Protein AF-A0A2P1BPZ9-F1 (afdb_monomer_lite)

Organism: Klebsiella pneumoniae (NCBI:txid573)

Foldseek 3Di:
DDPVVVVVVVVVVVVVVVVVVVVCPDPVNVVVVLVVLVVLLVVLVVLLVVLVVLLCQLPDPPDDLVSLLVSQVVLFDKDFQACVNQPDDPVADNDRDIDGLNVCSVSVSDDSNVSSVSSNVVSVVSNVVSVVSNVVSVVVNDCVVVVVVVVVVPDPVVVPPVPPPPPDDDDDDDDDDD

InterPro domains:
  IPR021944 Protein of unknown function DUF3560 [PF12083] (4-52)

Structure (mmCIF, N/CA/C/O backbone):
data_AF-A0A2P1BPZ9-F1
#
_entry.id   AF-A0A2P1BPZ9-F1
#
loop_
_atom_site.group_PDB
_atom_site.id
_atom_site.type_symbol
_atom_site.label_atom_id
_atom_site.label_alt_id
_atom_site.label_comp_id
_atom_site.label_asym_id
_atom_site.label_entity_id
_atom_site.label_seq_id
_atom_site.pdbx_PDB_ins_code
_atom_site.Cartn_x
_atom_site.Cartn_y
_atom_site.Cartn_z
_atom_site.occupancy
_atom_site.B_iso_or_equiv
_atom_site.auth_seq_id
_atom_site.auth_comp_id
_atom_site.auth_asym_id
_atom_site.auth_atom_id
_atom_site.pdbx_PDB_model_num
ATOM 1 N N . MET A 1 1 ? 46.231 21.462 -17.204 1.00 55.25 1 MET A N 1
ATOM 2 C CA . MET A 1 1 ? 45.257 20.568 -17.865 1.00 55.25 1 MET A CA 1
ATOM 3 C C . MET A 1 1 ? 45.126 21.002 -19.304 1.00 55.25 1 MET A C 1
ATOM 5 O O . MET A 1 1 ? 44.865 22.180 -19.533 1.00 55.25 1 MET A O 1
ATOM 9 N N . MET A 1 2 ? 45.379 20.098 -20.243 1.00 55.66 2 MET A N 1
ATOM 10 C CA . MET A 1 2 ? 45.433 20.436 -21.664 1.00 55.66 2 MET A CA 1
ATOM 11 C C . MET A 1 2 ? 44.035 20.350 -22.297 1.00 55.66 2 MET A C 1
ATOM 13 O O . MET A 1 2 ? 43.212 19.523 -21.914 1.00 55.66 2 MET A O 1
ATOM 17 N N . LEU A 1 3 ? 43.747 21.212 -23.277 1.00 59.16 3 LEU A N 1
ATOM 18 C CA . LEU A 1 3 ? 42.436 21.299 -23.944 1.00 59.16 3 LEU A CA 1
ATOM 19 C C . LEU A 1 3 ? 41.998 19.996 -24.649 1.00 59.16 3 LEU A C 1
ATOM 21 O O . LEU A 1 3 ? 40.796 19.752 -24.754 1.00 59.16 3 LEU A O 1
ATOM 25 N N . PHE A 1 4 ? 42.938 19.150 -25.089 1.00 58.22 4 PHE A N 1
ATOM 26 C CA . PHE A 1 4 ? 42.644 17.903 -25.812 1.00 58.22 4 PHE A CA 1
ATOM 27 C C . PHE A 1 4 ? 42.047 16.807 -24.910 1.00 58.22 4 PHE A C 1
ATOM 29 O O . PHE A 1 4 ? 41.086 16.152 -25.306 1.00 58.22 4 PHE A O 1
ATOM 36 N N . GLU A 1 5 ? 42.507 16.698 -23.657 1.00 61.69 5 GLU A N 1
ATOM 37 C CA . GLU A 1 5 ? 42.001 15.729 -22.665 1.00 61.69 5 GLU A CA 1
ATOM 38 C C . GLU A 1 5 ? 40.503 15.952 -22.388 1.00 61.69 5 GLU A C 1
ATOM 40 O O . GLU A 1 5 ? 39.744 15.033 -22.081 1.00 61.69 5 GLU A O 1
ATOM 45 N N . ARG A 1 6 ? 40.049 17.203 -22.539 1.00 63.69 6 ARG A N 1
ATOM 46 C CA . ARG A 1 6 ? 38.654 17.601 -22.342 1.00 63.69 6 ARG A CA 1
ATOM 47 C C . ARG A 1 6 ? 37.777 17.274 -23.553 1.00 63.69 6 ARG A C 1
ATOM 49 O O . ARG A 1 6 ? 36.603 16.965 -23.358 1.00 63.69 6 ARG A O 1
ATOM 56 N N . ALA A 1 7 ? 38.317 17.339 -24.772 1.00 77.56 7 ALA A N 1
ATOM 57 C CA . ALA A 1 7 ? 37.591 16.988 -25.995 1.00 77.56 7 ALA A CA 1
ATOM 58 C C . ALA A 1 7 ? 37.360 15.469 -26.083 1.00 77.56 7 ALA A C 1
ATOM 60 O O . ALA A 1 7 ? 36.217 15.035 -26.245 1.00 77.56 7 ALA A O 1
ATOM 61 N N . GLU A 1 8 ? 38.406 14.672 -25.843 1.00 84.12 8 GLU A N 1
ATOM 62 C CA . GLU A 1 8 ? 38.328 13.203 -25.822 1.00 84.12 8 GLU A CA 1
ATOM 63 C C . GLU A 1 8 ? 37.348 12.690 -24.758 1.00 84.12 8 GLU A C 1
ATOM 65 O O . GLU A 1 8 ? 36.584 11.753 -24.986 1.00 84.12 8 GLU A O 1
ATOM 70 N N . TYR A 1 9 ? 37.299 13.339 -23.595 1.00 87.94 9 TYR A N 1
ATOM 71 C CA . TYR A 1 9 ? 36.358 12.997 -22.532 1.00 87.94 9 TYR A CA 1
ATOM 72 C C . TYR A 1 9 ? 34.885 13.127 -22.949 1.00 87.94 9 TYR A C 1
ATOM 74 O O . TYR A 1 9 ? 34.053 12.267 -22.629 1.00 87.94 9 TYR A O 1
ATOM 82 N N . TRP A 1 10 ? 34.536 14.202 -23.662 1.00 91.94 10 TRP A N 1
ATOM 83 C CA . TRP A 1 10 ? 33.178 14.388 -24.172 1.00 91.94 10 TRP A CA 1
ATOM 84 C C . TRP A 1 10 ? 32.861 13.424 -25.314 1.00 91.94 10 TRP A C 1
ATOM 86 O O . TRP A 1 10 ? 31.748 12.897 -25.358 1.00 91.94 10 TRP A O 1
ATOM 96 N N . GLU A 1 11 ? 33.835 13.126 -26.174 1.00 91.56 11 GLU A N 1
ATOM 97 C CA . GLU A 1 11 ? 33.693 12.134 -27.240 1.00 91.56 11 GLU A CA 1
ATOM 98 C C . GLU A 1 11 ? 33.419 10.731 -26.677 1.00 91.56 11 GLU A C 1
ATOM 100 O O . GLU A 1 11 ? 32.443 10.076 -27.059 1.00 91.56 11 GLU A O 1
ATOM 105 N N . GLN A 1 12 ? 34.192 10.299 -25.678 1.00 92.00 12 GLN A N 1
ATOM 106 C CA . GLN A 1 12 ? 33.986 9.016 -25.003 1.00 92.00 12 GLN A CA 1
ATOM 107 C C . GLN A 1 12 ? 32.605 8.934 -24.336 1.00 92.00 12 GLN A C 1
ATOM 109 O O . GLN A 1 12 ? 31.912 7.917 -24.448 1.00 92.00 12 GLN A O 1
ATOM 114 N N . ARG A 1 13 ? 32.144 10.012 -23.685 1.00 93.19 13 ARG A N 1
ATOM 115 C CA . ARG A 1 13 ? 30.791 10.079 -23.104 1.00 93.19 13 ARG A CA 1
ATOM 116 C C . ARG A 1 13 ? 29.686 10.026 -24.152 1.00 93.19 13 ARG A C 1
ATOM 118 O O . ARG A 1 13 ? 28.665 9.368 -23.919 1.00 93.19 13 ARG A O 1
ATOM 125 N N . ALA A 1 14 ? 29.871 10.689 -25.290 1.00 94.19 14 ALA A N 1
ATOM 126 C CA . ALA A 1 14 ? 28.931 10.628 -26.401 1.00 94.19 14 ALA A CA 1
ATOM 127 C C . ALA A 1 14 ? 28.846 9.196 -26.950 1.00 94.19 14 ALA A C 1
ATOM 129 O O . ALA A 1 14 ? 27.753 8.634 -27.063 1.00 94.19 14 ALA A O 1
ATOM 130 N N . GLN A 1 15 ? 29.991 8.546 -27.178 1.00 94.50 15 GLN A N 1
ATOM 131 C CA . GLN A 1 15 ? 30.042 7.170 -27.668 1.00 94.50 15 GLN A CA 1
ATOM 132 C C . GLN A 1 15 ? 29.429 6.173 -26.670 1.00 94.50 15 GLN A C 1
ATOM 134 O O . GLN A 1 15 ? 28.672 5.281 -27.066 1.00 94.50 15 GLN A O 1
ATOM 139 N N . ALA A 1 16 ? 29.689 6.337 -25.370 1.00 93.88 16 ALA A N 1
ATOM 140 C CA . ALA A 1 16 ? 29.068 5.536 -24.317 1.00 93.88 16 ALA A CA 1
ATOM 141 C C . ALA A 1 16 ? 27.540 5.714 -24.287 1.00 93.88 16 ALA A C 1
ATOM 143 O O . ALA A 1 16 ? 26.804 4.728 -24.187 1.00 93.88 16 ALA A O 1
ATOM 144 N N . SER A 1 17 ? 27.054 6.949 -24.452 1.00 94.00 17 SER A N 1
ATOM 145 C CA . SER A 1 17 ? 25.620 7.255 -24.520 1.00 94.00 17 SER A CA 1
ATOM 146 C C . SER A 1 17 ? 24.952 6.574 -25.718 1.00 94.00 17 SER A C 1
ATOM 148 O O . SER A 1 17 ? 23.899 5.953 -25.559 1.00 94.00 17 SER A O 1
ATOM 150 N N . LEU A 1 18 ? 25.598 6.588 -26.892 1.00 95.00 18 LEU A N 1
ATOM 151 C CA . LEU A 1 18 ? 25.123 5.885 -28.090 1.00 95.00 18 LEU A CA 1
ATOM 152 C C . LEU A 1 18 ? 25.065 4.365 -27.885 1.00 95.00 18 LEU A C 1
ATOM 154 O O . LEU A 1 18 ? 24.066 3.729 -28.225 1.00 95.00 18 LEU A O 1
ATOM 158 N N . ARG A 1 19 ? 26.109 3.764 -27.300 1.00 94.38 19 ARG A N 1
ATOM 159 C CA . ARG A 1 19 ? 26.134 2.321 -26.989 1.00 94.38 19 ARG A CA 1
ATOM 160 C C . ARG A 1 19 ? 25.030 1.943 -26.001 1.00 94.38 19 ARG A C 1
ATOM 162 O O . ARG A 1 19 ? 24.339 0.945 -26.203 1.00 94.38 19 ARG A O 1
ATOM 169 N N . HIS A 1 20 ? 24.827 2.751 -24.962 1.00 92.88 20 HIS A N 1
ATOM 170 C CA . HIS A 1 20 ? 23.765 2.531 -23.984 1.00 92.88 20 HIS A CA 1
ATOM 171 C C . HIS A 1 20 ? 22.369 2.658 -24.616 1.00 92.88 20 HIS A C 1
ATOM 173 O O . HIS A 1 20 ? 21.499 1.834 -24.329 1.00 92.88 20 HIS A O 1
ATOM 179 N N . ALA A 1 21 ? 22.155 3.630 -25.510 1.00 93.38 21 ALA A N 1
ATOM 180 C CA . ALA A 1 21 ? 20.911 3.762 -26.268 1.00 93.38 21 ALA A CA 1
ATOM 181 C C . ALA A 1 21 ? 20.632 2.504 -27.110 1.00 93.38 21 ALA A C 1
ATOM 183 O O . ALA A 1 21 ? 19.593 1.870 -26.915 1.00 93.38 21 ALA A O 1
ATOM 184 N N . LYS A 1 22 ? 21.608 2.053 -27.915 1.00 94.00 22 LYS A N 1
ATOM 185 C CA . LYS A 1 22 ? 21.517 0.807 -28.702 1.00 94.00 22 LYS A CA 1
ATOM 186 C C . LYS A 1 22 ? 21.204 -0.413 -27.828 1.00 94.00 22 LYS A C 1
ATOM 188 O O . LYS A 1 22 ? 20.355 -1.233 -28.170 1.00 94.00 22 LYS A O 1
ATOM 193 N N . TYR A 1 23 ? 21.830 -0.525 -26.653 1.00 93.75 23 TYR A N 1
ATOM 194 C CA . TYR A 1 23 ? 21.531 -1.601 -25.703 1.00 93.75 23 TYR A CA 1
ATOM 195 C C . TYR A 1 23 ? 20.080 -1.556 -25.194 1.00 93.75 23 TYR A C 1
ATOM 197 O O . TYR A 1 23 ? 19.429 -2.595 -25.097 1.00 93.75 23 TYR A O 1
ATOM 205 N N . LYS A 1 24 ? 19.540 -0.368 -24.888 1.00 89.75 24 LYS A N 1
ATOM 206 C CA . LYS A 1 24 ? 18.143 -0.197 -24.442 1.00 89.75 24 LYS A CA 1
ATOM 207 C C . LYS A 1 24 ? 17.116 -0.394 -25.561 1.00 89.75 24 LYS A C 1
ATOM 209 O O . LYS A 1 24 ? 15.935 -0.576 -25.256 1.00 89.75 24 LYS A O 1
ATOM 214 N N . GLU A 1 25 ? 17.535 -0.349 -26.820 1.00 88.94 25 GLU A N 1
ATOM 215 C CA . GLU A 1 25 ? 16.695 -0.650 -27.981 1.00 88.94 25 GLU A CA 1
ATOM 216 C C . GLU A 1 25 ? 16.562 -2.144 -28.258 1.00 88.94 25 GLU A C 1
ATOM 218 O O . GLU A 1 25 ? 15.554 -2.552 -28.836 1.00 88.94 25 GLU A O 1
ATOM 223 N N . ARG A 1 26 ? 17.516 -2.961 -27.790 1.00 90.25 26 ARG A N 1
ATOM 224 C CA . ARG A 1 26 ? 17.480 -4.411 -27.989 1.00 90.25 26 ARG A CA 1
ATOM 225 C C . ARG A 1 26 ? 16.133 -5.020 -27.550 1.00 90.25 26 ARG A C 1
ATOM 227 O O . ARG A 1 26 ? 15.663 -4.721 -26.441 1.00 90.25 26 ARG A O 1
ATOM 234 N N . PRO A 1 27 ? 15.525 -5.907 -28.363 1.00 92.25 27 PRO A N 1
ATOM 235 C CA . PRO A 1 27 ? 14.210 -6.480 -28.071 1.00 92.25 27 PRO A CA 1
ATOM 236 C C . PRO A 1 27 ? 14.127 -7.221 -26.730 1.00 92.25 27 PRO A C 1
ATOM 238 O O . PRO A 1 27 ? 13.165 -7.039 -25.986 1.00 92.25 27 PRO A O 1
ATOM 241 N N . ASP A 1 28 ? 15.150 -8.001 -26.375 1.00 91.75 28 ASP A N 1
ATOM 242 C CA . ASP A 1 28 ? 15.214 -8.765 -25.123 1.00 91.75 28 ASP A CA 1
ATOM 243 C C . ASP A 1 28 ? 15.265 -7.853 -23.886 1.00 91.75 28 ASP A C 1
ATOM 245 O O . ASP A 1 28 ? 14.553 -8.069 -22.898 1.00 91.75 28 ASP A O 1
ATOM 249 N N . VAL A 1 29 ? 16.060 -6.782 -23.958 1.00 92.75 29 VAL A N 1
ATOM 250 C CA . VAL A 1 29 ? 16.182 -5.770 -22.900 1.00 92.75 29 VAL A CA 1
ATOM 251 C C . VAL A 1 29 ? 14.863 -5.013 -22.727 1.00 92.75 29 VAL A C 1
ATOM 253 O O . VAL A 1 29 ? 14.401 -4.822 -21.594 1.00 92.75 29 VAL A O 1
ATOM 256 N N . ARG A 1 30 ? 14.221 -4.616 -23.835 1.00 91.19 30 ARG A N 1
ATOM 257 C CA . ARG A 1 30 ? 12.897 -3.974 -23.819 1.00 91.19 30 ARG A CA 1
ATOM 258 C C . ARG A 1 30 ? 11.834 -4.894 -23.231 1.00 91.19 30 ARG A C 1
ATOM 260 O O . ARG A 1 30 ? 11.109 -4.463 -22.336 1.00 91.19 30 ARG A O 1
ATOM 267 N N . TYR A 1 31 ? 11.783 -6.154 -23.661 1.00 91.50 31 TYR A N 1
ATOM 268 C CA . TYR A 1 31 ? 10.831 -7.145 -23.163 1.00 91.50 31 TYR A CA 1
ATOM 269 C C . TYR A 1 31 ? 10.935 -7.323 -21.643 1.00 91.50 31 TYR A C 1
ATOM 271 O O . TYR A 1 31 ? 9.940 -7.172 -20.933 1.00 91.50 31 TYR A O 1
ATOM 279 N N . ARG A 1 32 ? 12.145 -7.553 -21.108 1.00 93.12 32 ARG A N 1
ATOM 280 C CA . ARG A 1 32 ? 12.362 -7.705 -19.654 1.00 93.12 32 ARG A CA 1
ATOM 281 C C . ARG A 1 32 ? 11.927 -6.463 -18.877 1.00 93.12 32 ARG A C 1
ATOM 283 O O . ARG A 1 32 ? 11.314 -6.578 -17.815 1.00 93.12 32 ARG A O 1
ATOM 290 N N . ARG A 1 33 ? 12.215 -5.271 -19.411 1.00 92.75 33 ARG A N 1
ATOM 291 C CA . ARG A 1 33 ? 11.789 -3.999 -18.813 1.00 92.75 33 ARG A CA 1
ATOM 292 C C . ARG A 1 33 ? 10.265 -3.873 -18.784 1.00 92.75 33 ARG A C 1
ATOM 294 O O . ARG A 1 33 ? 9.730 -3.513 -17.738 1.00 92.75 33 ARG A O 1
ATOM 301 N N . ILE A 1 34 ? 9.582 -4.166 -19.892 1.00 91.69 34 ILE A N 1
ATOM 302 C CA . ILE A 1 34 ? 8.114 -4.117 -19.986 1.00 91.69 34 ILE A CA 1
ATOM 303 C C . ILE A 1 34 ? 7.495 -5.119 -19.010 1.00 91.69 34 ILE A C 1
ATOM 305 O O . ILE A 1 34 ? 6.687 -4.718 -18.178 1.00 91.69 34 ILE A O 1
ATOM 309 N N . LYS A 1 35 ? 7.962 -6.375 -19.014 1.00 92.88 35 LYS A N 1
ATOM 310 C CA . LYS A 1 35 ? 7.500 -7.426 -18.095 1.00 92.88 35 LYS A CA 1
ATOM 311 C C . LYS A 1 35 ? 7.606 -6.996 -16.630 1.00 92.88 35 LYS A C 1
ATOM 313 O O . LYS A 1 35 ? 6.677 -7.213 -15.853 1.00 92.88 35 LYS A O 1
ATOM 318 N N . LYS A 1 36 ? 8.718 -6.355 -16.249 1.00 94.81 36 LYS A N 1
ATOM 319 C CA . LYS A 1 36 ? 8.897 -5.817 -14.893 1.00 94.81 36 LYS A CA 1
ATOM 320 C C . LYS A 1 36 ? 7.901 -4.693 -14.592 1.00 94.81 36 LYS A C 1
ATOM 322 O O . LYS A 1 36 ? 7.258 -4.734 -13.552 1.00 94.81 36 LYS A O 1
ATOM 327 N N . ILE A 1 37 ? 7.736 -3.726 -15.499 1.00 94.38 37 ILE A N 1
ATOM 328 C CA . ILE A 1 37 ? 6.778 -2.616 -15.327 1.00 94.38 37 ILE A CA 1
ATOM 329 C C . ILE A 1 37 ? 5.345 -3.142 -15.169 1.00 94.38 37 ILE A C 1
ATOM 331 O O . ILE A 1 37 ? 4.600 -2.647 -14.331 1.00 94.38 37 ILE A O 1
ATOM 335 N N . GLU A 1 38 ? 4.958 -4.159 -15.935 1.00 94.69 38 GLU A N 1
ATOM 336 C CA . GLU A 1 38 ? 3.625 -4.764 -15.852 1.00 94.69 38 GLU A CA 1
ATOM 337 C C . GLU A 1 38 ? 3.408 -5.561 -14.565 1.00 94.69 38 GLU A C 1
ATOM 339 O O . GLU A 1 38 ? 2.308 -5.561 -14.015 1.00 94.69 38 GLU A O 1
ATOM 344 N N . ALA A 1 39 ? 4.440 -6.237 -14.058 1.00 96.19 39 ALA A N 1
ATOM 345 C CA . ALA A 1 39 ? 4.374 -6.898 -12.759 1.00 96.19 39 ALA A CA 1
ATOM 346 C C . ALA A 1 39 ? 4.187 -5.886 -11.617 1.00 96.19 39 ALA A C 1
ATOM 348 O O . ALA A 1 39 ? 3.300 -6.076 -10.785 1.00 96.19 39 ALA A O 1
ATOM 349 N N . GLU A 1 40 ? 4.954 -4.793 -11.613 1.00 95.94 40 GLU A N 1
ATOM 350 C CA . GLU A 1 40 ? 4.814 -3.741 -10.598 1.00 95.94 40 GLU A CA 1
ATOM 351 C C . GLU A 1 40 ? 3.464 -3.018 -10.70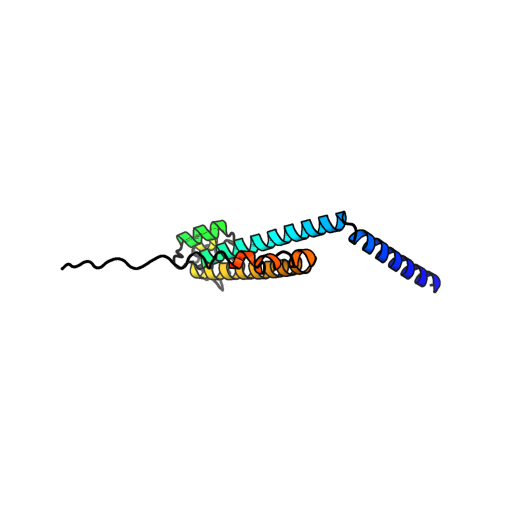1 1.00 95.94 40 GLU A C 1
ATOM 353 O O . GLU A 1 40 ? 2.819 -2.776 -9.684 1.00 95.94 40 GLU A O 1
ATOM 358 N N . LEU A 1 41 ? 2.969 -2.760 -11.920 1.00 95.94 41 LEU A N 1
ATOM 359 C CA . LEU A 1 41 ? 1.634 -2.193 -12.126 1.00 95.94 41 LEU A CA 1
ATOM 360 C C . LEU A 1 41 ? 0.547 -3.075 -11.496 1.00 95.94 41 LEU A C 1
ATOM 362 O O . LEU A 1 41 ? -0.283 -2.574 -10.738 1.00 95.94 41 LEU A O 1
ATOM 366 N N . ARG A 1 42 ? 0.580 -4.390 -11.758 1.00 96.75 42 ARG A N 1
ATOM 367 C CA . ARG A 1 42 ? -0.358 -5.349 -11.151 1.00 96.75 42 ARG A CA 1
ATOM 368 C C . ARG A 1 42 ? -0.251 -5.360 -9.629 1.00 96.75 42 ARG A C 1
ATOM 370 O O . ARG A 1 42 ? -1.269 -5.452 -8.948 1.00 96.75 42 ARG A O 1
ATOM 377 N N . LYS A 1 43 ? 0.965 -5.253 -9.086 1.00 97.25 43 LYS A N 1
ATOM 378 C CA . LYS A 1 43 ? 1.193 -5.193 -7.639 1.00 97.25 43 LYS A CA 1
ATOM 379 C C . LYS A 1 43 ? 0.542 -3.949 -7.030 1.00 97.25 43 LYS A C 1
ATOM 381 O O . LYS A 1 43 ? -0.224 -4.088 -6.081 1.00 97.25 43 LYS A O 1
ATOM 386 N N . SER A 1 44 ? 0.772 -2.763 -7.596 1.00 97.00 44 SER A N 1
ATOM 387 C CA . SER A 1 44 ? 0.145 -1.523 -7.115 1.00 97.00 44 SER A CA 1
ATOM 388 C C . SER A 1 44 ? -1.381 -1.561 -7.222 1.00 97.00 44 SER A C 1
ATOM 390 O O . SER A 1 44 ? -2.061 -1.199 -6.266 1.00 97.00 44 SER A O 1
ATOM 392 N N . GLN A 1 45 ? -1.930 -2.080 -8.324 1.00 96.94 45 GLN A N 1
ATOM 393 C CA . GLN A 1 45 ? -3.379 -2.271 -8.479 1.00 96.94 45 GLN A CA 1
ATOM 394 C C . GLN A 1 45 ? -3.953 -3.233 -7.431 1.00 96.94 45 GLN A C 1
ATOM 396 O O . GLN A 1 45 ? -4.989 -2.945 -6.840 1.00 96.94 45 GLN A O 1
ATOM 401 N N . LYS A 1 46 ? -3.260 -4.342 -7.138 1.00 97.44 46 LYS A N 1
ATOM 402 C CA . LYS A 1 46 ? -3.664 -5.277 -6.078 1.00 97.44 46 LYS A CA 1
ATOM 403 C C . LYS A 1 46 ? -3.689 -4.603 -4.704 1.00 97.44 46 LYS A C 1
ATOM 405 O O . LYS A 1 46 ? -4.579 -4.890 -3.910 1.00 97.44 46 LYS A O 1
ATOM 410 N N . HIS A 1 47 ? -2.729 -3.723 -4.416 1.00 95.75 47 HIS A N 1
ATOM 411 C CA . HIS A 1 47 ? -2.723 -2.964 -3.165 1.00 95.75 47 HIS A CA 1
ATOM 412 C C . HIS A 1 47 ? -3.904 -1.991 -3.076 1.00 95.75 47 HIS A C 1
ATOM 414 O O . HIS A 1 47 ? -4.550 -1.957 -2.035 1.00 95.75 47 HIS A O 1
ATOM 420 N N . ILE A 1 48 ? -4.222 -1.272 -4.159 1.00 96.31 48 ILE A N 1
ATOM 421 C CA . ILE A 1 48 ? -5.403 -0.393 -4.225 1.00 96.31 48 ILE A CA 1
ATOM 422 C C . ILE A 1 48 ? -6.677 -1.200 -3.973 1.00 96.31 48 ILE A C 1
ATOM 424 O O . ILE A 1 48 ? -7.3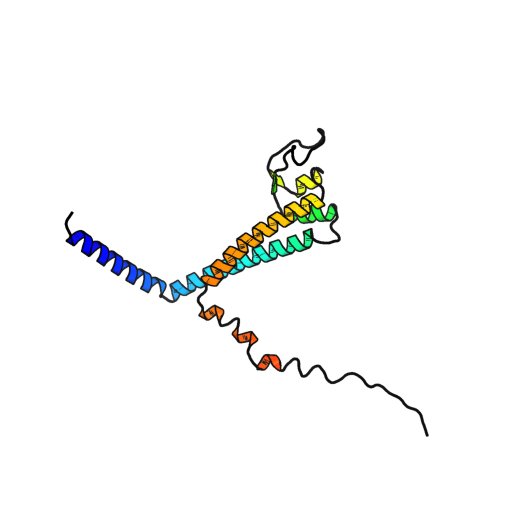92 -0.904 -3.025 1.00 96.31 48 ILE A O 1
ATOM 428 N N . ALA A 1 49 ? -6.893 -2.281 -4.727 1.00 96.94 49 ALA A N 1
ATOM 429 C CA . ALA A 1 49 ? -8.084 -3.120 -4.588 1.00 96.94 49 ALA A CA 1
ATOM 430 C C . ALA A 1 49 ? -8.221 -3.722 -3.177 1.00 96.94 49 ALA A C 1
ATOM 432 O O . ALA A 1 49 ? -9.322 -3.849 -2.644 1.00 96.94 49 ALA A O 1
ATOM 433 N N . ARG A 1 50 ? -7.096 -4.085 -2.541 1.00 95.25 50 ARG A N 1
ATOM 434 C CA . ARG A 1 50 ? -7.090 -4.555 -1.151 1.00 95.25 50 ARG A CA 1
ATOM 435 C C . ARG A 1 50 ? -7.524 -3.449 -0.185 1.00 95.25 50 ARG A C 1
ATOM 437 O O . ARG A 1 50 ? -8.370 -3.712 0.663 1.00 95.25 50 ARG A O 1
ATOM 444 N N . SER A 1 51 ? -6.968 -2.246 -0.310 1.00 94.31 51 SER A N 1
ATOM 445 C CA . SER A 1 51 ? -7.348 -1.104 0.532 1.00 94.31 51 SER A CA 1
ATOM 446 C C . SER A 1 51 ? -8.798 -0.675 0.307 1.00 94.31 51 SER A C 1
ATOM 448 O O . SER A 1 51 ? -9.502 -0.421 1.276 1.00 94.31 51 SER A O 1
ATOM 450 N N . GLU A 1 52 ? -9.283 -0.676 -0.935 1.00 95.62 52 GLU A N 1
ATOM 451 C CA . GLU A 1 52 ? -10.690 -0.406 -1.259 1.00 95.62 52 GLU A CA 1
ATOM 452 C C . GLU A 1 52 ? -11.622 -1.427 -0.601 1.00 95.62 52 GLU A C 1
ATOM 454 O O . GLU A 1 52 ? -12.605 -1.039 0.025 1.00 95.62 52 GLU A O 1
ATOM 459 N N . LYS A 1 53 ? -11.276 -2.722 -0.651 1.00 94.75 53 LYS A N 1
ATOM 460 C CA . LYS A 1 53 ? -12.042 -3.780 0.022 1.00 94.75 53 LYS A CA 1
ATOM 461 C C . LYS A 1 53 ? -12.183 -3.511 1.522 1.00 94.75 53 LYS A C 1
ATOM 463 O O . LYS A 1 53 ? -13.285 -3.622 2.057 1.00 94.75 53 LYS A O 1
ATOM 468 N N . TYR A 1 54 ? -11.091 -3.155 2.199 1.00 93.31 54 TYR A N 1
ATOM 469 C CA . TYR A 1 54 ? -11.150 -2.821 3.624 1.00 93.31 54 TYR A CA 1
ATOM 470 C C . TYR A 1 54 ? -11.894 -1.511 3.878 1.00 93.31 54 TYR A C 1
ATOM 472 O O . TYR A 1 54 ? -12.667 -1.442 4.826 1.00 93.31 54 TYR A O 1
ATOM 480 N N . MET A 1 55 ? -11.755 -0.497 3.019 1.00 93.38 55 MET A N 1
ATOM 481 C CA . MET A 1 55 ? -12.557 0.725 3.126 1.00 93.38 55 MET A CA 1
ATOM 482 C C . MET A 1 55 ? -14.054 0.437 3.026 1.00 93.38 55 MET A C 1
ATOM 484 O O . MET A 1 55 ? -14.821 1.020 3.784 1.00 93.38 55 MET A O 1
ATOM 488 N N . THR A 1 56 ? -14.482 -0.469 2.143 1.00 93.50 56 THR A N 1
ATOM 489 C CA . THR A 1 56 ? -15.884 -0.900 2.074 1.00 93.50 56 THR A CA 1
ATOM 490 C C . THR A 1 56 ? -16.328 -1.571 3.372 1.00 93.50 56 THR A C 1
ATOM 492 O O . THR A 1 56 ? -17.415 -1.273 3.855 1.00 93.50 56 THR A O 1
ATOM 495 N N . MET A 1 57 ? -15.489 -2.426 3.970 1.00 92.62 57 MET A N 1
ATOM 496 C CA . MET A 1 57 ? -15.788 -3.070 5.258 1.00 92.62 57 MET A CA 1
ATOM 497 C C . MET A 1 57 ? -15.903 -2.051 6.400 1.00 92.62 57 MET A C 1
ATOM 499 O O . MET A 1 57 ? -16.865 -2.091 7.158 1.00 92.62 57 MET A O 1
ATOM 503 N N . TRP A 1 58 ? -14.969 -1.103 6.492 1.00 92.38 58 TRP A N 1
ATOM 504 C CA . TRP A 1 58 ? -14.977 -0.052 7.516 1.00 92.38 58 TRP A CA 1
ATOM 505 C C . TRP A 1 58 ? -16.103 0.974 7.326 1.00 92.38 58 TRP A C 1
ATOM 507 O O . TRP A 1 58 ? -16.563 1.562 8.298 1.00 92.38 58 TRP A O 1
ATOM 517 N N . ARG A 1 59 ? -16.566 1.198 6.091 1.00 92.25 59 ARG A N 1
ATOM 518 C CA . ARG A 1 59 ? -17.697 2.091 5.777 1.00 92.25 59 ARG A CA 1
ATOM 519 C C . ARG A 1 59 ? -19.057 1.389 5.814 1.00 92.25 59 ARG A C 1
ATOM 521 O O . ARG A 1 59 ? -20.065 2.037 5.546 1.00 92.25 59 ARG A O 1
ATOM 528 N N . ALA A 1 60 ? -19.105 0.089 6.100 1.00 90.94 60 ALA A N 1
ATOM 529 C CA . ALA A 1 60 ? -20.360 -0.646 6.147 1.00 90.94 60 ALA A CA 1
ATOM 530 C C . ALA A 1 60 ? -21.290 -0.065 7.226 1.00 90.94 60 ALA A C 1
ATOM 532 O O . ALA A 1 60 ? -20.872 0.173 8.356 1.00 90.94 60 ALA A O 1
ATOM 533 N N . GLN A 1 61 ? -22.568 0.123 6.889 1.00 78.56 61 GLN A N 1
ATOM 534 C CA . GLN A 1 61 ? -23.572 0.654 7.821 1.00 78.56 61 GLN A CA 1
ATOM 535 C C . GLN A 1 61 ? -23.815 -0.279 9.021 1.00 78.56 61 GLN A C 1
ATOM 537 O O . GLN A 1 61 ? -24.246 0.163 10.079 1.00 78.56 61 GLN A O 1
ATOM 542 N N . THR A 1 62 ? -23.517 -1.570 8.867 1.00 83.69 62 THR A N 1
ATOM 543 C CA . THR A 1 62 ? -23.652 -2.614 9.893 1.00 83.69 62 THR A CA 1
ATOM 544 C C . THR A 1 62 ? -22.393 -2.764 10.756 1.00 83.69 62 THR A C 1
ATOM 546 O O . THR A 1 62 ? -22.119 -3.858 11.254 1.00 83.69 62 THR A O 1
ATOM 549 N N . LEU A 1 63 ? -21.562 -1.722 10.860 1.00 82.44 63 LEU A N 1
ATOM 550 C CA . LEU A 1 63 ? -20.330 -1.779 11.639 1.00 82.44 63 LEU A CA 1
ATOM 551 C C . LEU A 1 63 ? -20.660 -1.837 13.136 1.00 82.44 63 LEU A C 1
ATOM 553 O O . LEU A 1 63 ? -21.074 -0.849 13.730 1.00 82.44 63 LEU A O 1
ATOM 557 N N . ASP A 1 64 ? -20.450 -3.012 13.719 1.00 90.56 64 ASP A N 1
ATOM 558 C CA . ASP A 1 64 ? -20.521 -3.280 15.156 1.00 90.56 64 ASP A CA 1
ATOM 559 C C . ASP A 1 64 ? -19.107 -3.526 15.721 1.00 90.56 64 ASP A C 1
ATOM 561 O O . ASP A 1 64 ? -18.172 -3.821 14.969 1.00 90.56 64 ASP A O 1
ATOM 565 N N . LEU A 1 65 ? -18.937 -3.465 17.044 1.00 89.12 65 LEU A N 1
ATOM 566 C CA . LEU A 1 65 ? -17.665 -3.709 17.732 1.00 89.12 65 LEU A CA 1
ATOM 567 C C . LEU A 1 65 ? -17.069 -5.081 17.377 1.00 89.12 65 LEU A C 1
ATOM 569 O O . LEU A 1 65 ? -15.873 -5.184 17.097 1.00 89.12 65 LEU A O 1
ATOM 573 N N . LYS A 1 66 ? -17.898 -6.132 17.312 1.00 91.25 66 LYS A N 1
ATOM 574 C CA . LYS A 1 66 ? -17.449 -7.481 16.919 1.00 91.25 66 LYS A CA 1
ATOM 575 C C . LYS A 1 66 ? -16.908 -7.511 15.489 1.00 91.25 66 LYS A C 1
ATOM 577 O O . LYS A 1 66 ? -15.890 -8.147 15.222 1.00 91.25 66 LYS A O 1
ATOM 582 N N . MET A 1 67 ? -17.567 -6.795 14.578 1.00 90.25 67 MET A N 1
ATOM 583 C CA . MET A 1 67 ? -17.126 -6.681 13.187 1.00 90.25 67 MET A CA 1
ATOM 584 C C . MET A 1 67 ? -15.845 -5.853 13.080 1.00 90.25 67 MET A C 1
ATOM 586 O O . MET A 1 67 ? -14.940 -6.235 12.345 1.00 90.25 67 MET A O 1
ATOM 590 N N . ALA A 1 68 ? -15.721 -4.770 13.850 1.00 91.12 68 ALA A N 1
ATOM 591 C CA . ALA A 1 68 ? -14.510 -3.956 13.896 1.00 91.12 68 ALA A CA 1
ATOM 592 C C . ALA A 1 68 ? -13.295 -4.749 14.414 1.00 91.12 68 ALA A C 1
ATOM 594 O O . ALA A 1 68 ? -12.205 -4.649 13.844 1.00 91.12 68 ALA A O 1
ATOM 595 N N . LEU A 1 69 ? -13.471 -5.593 15.437 1.00 92.38 69 LEU A N 1
ATOM 596 C CA . LEU A 1 69 ? -12.429 -6.513 15.912 1.00 92.38 69 LEU A CA 1
ATOM 597 C C . LEU A 1 69 ? -12.031 -7.523 14.827 1.00 92.38 69 LEU A C 1
ATOM 599 O O . LEU A 1 69 ? -10.848 -7.695 14.541 1.00 92.38 69 LEU A O 1
ATOM 603 N N . LEU A 1 70 ? -13.006 -8.132 14.149 1.00 92.00 70 LEU A N 1
ATOM 604 C CA . LEU A 1 70 ? -12.727 -9.082 13.072 1.00 92.00 70 LEU A CA 1
ATOM 605 C C . LEU A 1 70 ? -11.984 -8.426 11.898 1.00 92.00 70 LEU A C 1
ATOM 607 O O . LEU A 1 70 ? -10.990 -8.968 11.415 1.00 92.00 70 LEU A O 1
ATOM 611 N N . VAL A 1 71 ? -12.428 -7.250 11.450 1.00 92.00 71 VAL A N 1
ATOM 612 C CA . VAL A 1 71 ? -11.787 -6.520 10.347 1.00 92.00 71 VAL A CA 1
ATOM 613 C C . VAL A 1 71 ? -10.380 -6.071 10.746 1.00 92.00 71 VAL A C 1
ATOM 615 O O . VAL A 1 71 ? -9.438 -6.305 9.990 1.00 92.00 71 VAL A O 1
ATOM 618 N N . SER A 1 72 ? -10.204 -5.497 11.941 1.00 91.12 72 SER A N 1
ATOM 619 C CA . SER A 1 72 ? -8.893 -5.033 12.423 1.00 91.12 72 SER A CA 1
ATOM 620 C C . SER A 1 72 ? -7.874 -6.162 12.589 1.00 91.12 72 SER A C 1
ATOM 622 O O . SER A 1 72 ? -6.692 -5.940 12.315 1.00 91.12 72 SER A O 1
ATOM 624 N N . ASN A 1 73 ? -8.319 -7.377 12.931 1.00 91.81 73 ASN A N 1
ATOM 625 C CA . ASN A 1 73 ? -7.458 -8.558 12.979 1.00 91.81 73 ASN A CA 1
ATOM 626 C C . ASN A 1 73 ? -6.824 -8.875 11.614 1.00 91.81 73 ASN A C 1
ATOM 628 O O . ASN A 1 73 ? -5.671 -9.279 11.560 1.00 91.81 73 ASN A O 1
ATOM 632 N N . TYR A 1 74 ? -7.538 -8.659 10.503 1.00 89.75 74 TYR A N 1
ATOM 633 C CA . TYR A 1 74 ? -7.008 -8.904 9.152 1.00 89.75 74 TYR A CA 1
ATOM 634 C C . TYR A 1 74 ? -6.339 -7.686 8.506 1.00 89.75 74 TYR A C 1
ATOM 636 O O . TYR A 1 74 ? -5.577 -7.840 7.544 1.00 89.75 74 TYR A O 1
ATOM 644 N N . ASP A 1 75 ? -6.680 -6.480 8.958 1.00 87.50 75 ASP A N 1
ATOM 645 C CA . ASP A 1 75 ? -6.205 -5.223 8.375 1.00 87.50 75 ASP A CA 1
ATOM 646 C C . ASP A 1 75 ? -4.818 -4.819 8.908 1.00 87.50 75 ASP A C 1
ATOM 648 O O . ASP A 1 75 ? -4.056 -4.147 8.217 1.00 87.50 75 ASP A O 1
ATOM 652 N N . HIS A 1 76 ? -4.448 -5.286 10.109 1.00 88.06 76 HIS A N 1
ATOM 653 C CA . HIS A 1 76 ? -3.132 -5.070 10.731 1.00 88.06 76 HIS A CA 1
ATOM 654 C C . HIS A 1 76 ? -2.655 -3.604 10.687 1.00 88.06 76 HIS A C 1
ATOM 656 O O . HIS A 1 76 ? -1.493 -3.307 10.404 1.00 88.06 76 HIS A O 1
ATOM 662 N N . ILE A 1 77 ? -3.564 -2.663 10.951 1.00 92.25 77 ILE A N 1
ATOM 663 C CA . ILE A 1 77 ? -3.228 -1.241 11.046 1.00 92.25 77 ILE A CA 1
ATOM 664 C C . ILE A 1 77 ? -2.670 -0.947 12.436 1.00 92.25 77 ILE A C 1
ATOM 666 O O . ILE A 1 77 ? -3.246 -1.354 13.446 1.00 92.25 77 ILE A O 1
ATOM 670 N N . HIS A 1 78 ? -1.577 -0.187 12.466 1.00 92.19 78 HIS A N 1
ATOM 671 C CA . HIS A 1 78 ? -0.930 0.283 13.684 1.00 92.19 78 HIS A CA 1
ATOM 672 C C . HIS A 1 78 ? -1.007 1.806 13.788 1.00 92.19 78 HIS A C 1
ATOM 674 O O . HIS A 1 78 ? -0.854 2.515 12.789 1.00 92.19 78 HIS A O 1
ATOM 680 N N . ALA A 1 79 ? -1.221 2.300 15.003 1.00 91.00 79 ALA A N 1
ATOM 681 C CA . ALA A 1 79 ? -1.220 3.719 15.330 1.00 91.00 79 ALA A CA 1
ATOM 682 C C . ALA A 1 79 ? -0.693 3.939 16.757 1.00 91.00 79 ALA A C 1
ATOM 684 O O . ALA A 1 79 ? -0.661 3.011 17.565 1.00 91.00 79 ALA A O 1
ATOM 685 N N . CYS A 1 80 ? -0.278 5.170 17.058 1.00 91.25 80 CYS A N 1
ATOM 686 C CA . CYS A 1 80 ? 0.074 5.579 18.418 1.00 91.25 80 CYS A CA 1
ATOM 687 C C . CYS A 1 80 ? -1.144 6.218 19.095 1.00 91.25 80 CYS A C 1
ATOM 689 O O . CYS A 1 80 ? -1.818 7.060 18.489 1.00 91.25 80 CYS A O 1
ATOM 691 N N . PHE A 1 81 ? -1.393 5.843 20.348 1.00 88.50 81 PHE A N 1
ATOM 692 C CA . PHE A 1 81 ? -2.518 6.328 21.151 1.00 88.50 81 PHE A CA 1
ATOM 693 C C . PHE A 1 81 ? -1.970 7.008 22.409 1.00 88.50 81 PHE A C 1
ATOM 695 O O . PHE A 1 81 ? -1.753 6.369 23.435 1.00 88.50 81 PHE A O 1
ATOM 702 N N . THR A 1 82 ? -1.685 8.306 22.295 1.00 89.38 82 THR A N 1
ATOM 703 C CA . THR A 1 82 ? -1.194 9.135 23.405 1.00 89.38 82 THR A CA 1
ATOM 704 C C . THR A 1 82 ? -2.316 9.427 24.399 1.00 89.38 82 THR A C 1
ATOM 706 O O . THR A 1 82 ? -3.474 9.564 23.992 1.00 89.38 82 THR A O 1
ATOM 709 N N . LEU A 1 83 ? -1.984 9.562 25.688 1.00 88.06 83 LEU A N 1
ATOM 710 C CA . LEU A 1 83 ? -2.979 9.816 26.739 1.00 88.06 83 LEU A CA 1
ATOM 711 C C . LEU A 1 83 ? -3.689 11.161 26.576 1.00 88.06 83 LEU A C 1
ATOM 713 O O . LEU A 1 83 ? -4.868 11.268 26.891 1.00 88.06 83 LEU A O 1
ATOM 717 N N . ASP A 1 84 ? -2.992 12.153 26.020 1.00 88.00 84 ASP A N 1
ATOM 718 C CA . ASP A 1 84 ? -3.552 13.469 25.695 1.00 88.00 84 ASP A CA 1
ATOM 719 C C . ASP A 1 84 ? -4.757 13.371 24.742 1.00 88.00 84 ASP A C 1
ATOM 721 O O . ASP A 1 84 ? -5.775 14.035 24.917 1.00 88.00 84 ASP A O 1
ATOM 725 N N . LYS A 1 85 ? -4.673 12.482 23.744 1.00 85.81 85 LYS A N 1
ATOM 726 C CA . LYS A 1 85 ? -5.716 12.327 22.723 1.00 85.81 85 LYS A CA 1
ATOM 727 C C . LYS A 1 85 ? -6.755 11.265 23.076 1.00 85.81 85 LYS A C 1
ATOM 729 O O . LYS A 1 85 ? -7.910 11.383 22.668 1.00 85.81 85 LYS A O 1
ATOM 734 N N . TYR A 1 86 ? -6.334 10.222 23.781 1.00 85.94 86 TYR A N 1
ATOM 735 C CA . TYR A 1 86 ? -7.177 9.114 24.213 1.00 85.94 86 TYR A CA 1
ATOM 736 C C . TYR A 1 86 ? -7.001 8.949 25.726 1.00 85.94 86 TYR A C 1
ATOM 738 O O . TYR A 1 86 ? -6.172 8.141 26.157 1.00 85.94 86 TYR A O 1
ATOM 746 N N . PRO A 1 87 ? -7.728 9.737 26.541 1.00 84.31 87 PRO A N 1
ATOM 747 C CA . PRO A 1 87 ? -7.650 9.621 27.989 1.00 84.31 87 PRO A CA 1
ATOM 748 C C . PRO A 1 87 ? -8.170 8.247 28.420 1.00 84.31 87 PRO A C 1
ATOM 750 O O . PRO A 1 87 ? -9.221 7.793 27.966 1.00 84.31 87 PRO A O 1
ATOM 753 N N . ARG A 1 88 ? -7.416 7.573 29.292 1.00 85.06 88 ARG A N 1
ATOM 754 C CA . ARG A 1 88 ? -7.690 6.200 29.737 1.00 85.06 88 ARG A CA 1
ATOM 755 C C . ARG A 1 88 ? -7.812 6.141 31.260 1.00 85.06 88 ARG A C 1
ATOM 757 O O . ARG A 1 88 ? -7.060 6.836 31.944 1.00 85.06 88 ARG A O 1
ATOM 764 N N . PRO A 1 89 ? -8.697 5.293 31.812 1.00 82.81 89 PRO A N 1
ATOM 765 C CA . PRO A 1 89 ? -8.699 5.008 33.243 1.00 82.81 89 PRO A CA 1
ATOM 766 C C . PRO A 1 89 ? -7.401 4.289 33.642 1.00 82.81 89 PRO A C 1
ATOM 768 O O . PRO A 1 89 ? -6.843 3.527 32.850 1.00 82.81 89 PRO A O 1
ATOM 771 N N . ALA A 1 90 ? -6.935 4.512 34.873 1.00 81.81 90 ALA A N 1
ATOM 772 C CA . ALA A 1 90 ? -5.652 3.999 35.371 1.00 81.81 90 ALA A CA 1
ATOM 773 C C . ALA A 1 90 ? -5.541 2.460 35.367 1.00 81.81 90 ALA A C 1
ATOM 775 O O . ALA A 1 90 ? -4.438 1.926 35.338 1.00 81.81 90 ALA A O 1
ATOM 776 N N . GLU A 1 91 ? -6.675 1.754 35.361 1.00 82.56 91 GLU A N 1
ATOM 777 C CA . GLU A 1 91 ? -6.757 0.286 35.335 1.00 82.56 91 GLU A CA 1
ATOM 778 C C . GLU A 1 91 ? -6.366 -0.324 33.978 1.00 82.56 91 GLU A C 1
ATOM 780 O O . GLU A 1 91 ? -6.008 -1.498 33.903 1.00 82.56 91 GLU A O 1
ATOM 785 N N . LYS A 1 92 ? -6.425 0.465 32.896 1.00 81.94 92 LYS A N 1
ATOM 786 C CA . LYS A 1 92 ? -6.075 0.034 31.535 1.00 81.94 92 LYS A CA 1
ATOM 787 C C . LYS A 1 92 ? -4.617 0.360 31.208 1.00 81.94 92 LYS A C 1
ATOM 789 O O . LYS A 1 92 ? -3.974 1.176 31.871 1.00 81.94 92 LYS A O 1
ATOM 794 N N . SER A 1 93 ? -4.103 -0.253 30.139 1.00 79.38 93 SER A N 1
ATOM 795 C CA . SER A 1 93 ? -2.744 -0.012 29.645 1.00 79.38 93 SER A CA 1
ATOM 796 C C . SER A 1 93 ? -2.489 1.479 29.404 1.00 79.38 93 SER A C 1
ATOM 798 O O . SER A 1 93 ? -3.164 2.119 28.598 1.00 79.38 93 SER A O 1
ATOM 800 N N . GLN A 1 94 ? -1.472 2.022 30.074 1.00 85.56 94 GLN A N 1
ATOM 801 C CA . GLN A 1 94 ? -1.020 3.411 29.917 1.00 85.56 94 GLN A CA 1
ATOM 802 C C . GLN A 1 94 ? 0.026 3.569 28.803 1.00 85.56 94 GLN A C 1
ATOM 804 O O . GLN A 1 94 ? 0.629 4.627 28.648 1.00 85.56 94 GLN A O 1
ATOM 809 N N . TYR A 1 95 ? 0.273 2.518 28.018 1.00 84.94 95 TYR A N 1
ATOM 810 C CA . TYR A 1 95 ? 1.279 2.540 26.963 1.00 84.94 95 TYR A CA 1
ATOM 811 C C . TYR A 1 95 ? 0.908 3.531 25.848 1.00 84.94 95 TYR A C 1
ATOM 813 O O . TYR A 1 95 ? -0.177 3.452 25.270 1.00 84.94 95 TYR A O 1
ATOM 821 N N . GLU A 1 96 ? 1.810 4.461 25.528 1.00 86.00 96 GLU A N 1
ATOM 822 C CA . GLU A 1 96 ? 1.607 5.502 24.499 1.00 86.00 96 GLU A CA 1
ATOM 823 C C . GLU A 1 96 ? 2.244 5.176 23.138 1.00 86.00 96 GLU A C 1
ATOM 825 O O . GLU A 1 96 ? 2.177 5.971 22.197 1.00 86.00 96 GLU A O 1
ATOM 830 N N . GLY A 1 97 ? 2.897 4.020 23.017 1.00 87.56 97 GLY A N 1
ATOM 831 C CA . GLY A 1 97 ? 3.584 3.639 21.788 1.00 87.56 97 GLY A CA 1
ATOM 832 C C . GLY A 1 97 ? 2.660 3.090 20.699 1.00 87.56 97 GLY A C 1
ATOM 833 O O . GLY A 1 97 ? 1.432 3.180 20.755 1.00 87.56 97 GLY A O 1
ATOM 834 N N . SER A 1 98 ? 3.284 2.517 19.669 1.00 89.38 98 SER A N 1
ATOM 835 C CA . SER A 1 98 ? 2.570 1.927 18.535 1.00 89.38 98 SER A CA 1
ATOM 836 C C . SER A 1 98 ? 1.861 0.642 18.957 1.00 89.38 98 SER A C 1
ATOM 838 O O . SER A 1 98 ? 2.504 -0.302 19.415 1.00 89.38 98 SER A O 1
ATOM 840 N N . MET A 1 99 ? 0.547 0.579 18.755 1.00 91.31 99 MET A N 1
ATOM 841 C CA . MET A 1 99 ? -0.258 -0.627 18.959 1.00 91.31 99 MET A CA 1
ATOM 842 C C . MET A 1 99 ? -1.215 -0.840 17.783 1.00 91.31 99 MET A C 1
ATOM 844 O O . MET A 1 99 ? -1.474 0.066 16.985 1.00 91.31 99 MET A O 1
ATOM 848 N N . SER A 1 100 ? -1.700 -2.072 17.634 1.00 93.12 100 SER A N 1
ATOM 849 C CA . SER A 1 100 ? -2.655 -2.409 16.576 1.00 93.12 100 SER A CA 1
ATOM 850 C C . SER A 1 100 ? -4.047 -1.849 16.884 1.00 93.12 100 SER A C 1
ATOM 852 O O . SER A 1 100 ? -4.412 -1.705 18.052 1.00 93.12 100 SER A O 1
ATOM 854 N N . LEU A 1 101 ? -4.859 -1.594 15.850 1.00 92.75 101 LEU A N 1
ATOM 855 C CA . LEU A 1 101 ? -6.265 -1.221 16.055 1.00 92.75 101 LEU A CA 1
ATOM 856 C C . LEU A 1 101 ? -7.046 -2.302 16.812 1.00 92.75 101 LEU A C 1
ATOM 858 O O . LEU A 1 101 ? -7.929 -1.967 17.592 1.00 92.75 101 LEU A O 1
ATOM 862 N N . HIS A 1 102 ? -6.709 -3.580 16.613 1.00 93.31 102 HIS A N 1
ATOM 863 C CA . HIS A 1 102 ? -7.347 -4.680 17.334 1.00 93.31 102 HIS A CA 1
ATOM 864 C C . HIS A 1 102 ? -7.099 -4.570 18.842 1.00 93.31 102 HIS A C 1
ATOM 866 O O . HIS A 1 102 ? -8.047 -4.611 19.616 1.00 93.31 102 HIS A O 1
ATOM 872 N N . SER A 1 103 ? -5.839 -4.386 19.253 1.00 91.38 103 SER A N 1
ATOM 873 C CA . SER A 1 103 ? -5.465 -4.209 20.664 1.00 91.38 103 SER A CA 1
ATOM 874 C C . SER A 1 103 ? -6.139 -2.979 21.273 1.00 91.38 103 SER A C 1
ATOM 876 O O . SER A 1 103 ? -6.697 -3.054 22.361 1.00 91.38 103 SER A O 1
ATOM 878 N N . ALA A 1 104 ? -6.157 -1.865 20.536 1.00 91.12 104 ALA A N 1
ATOM 879 C CA . ALA A 1 104 ? -6.798 -0.634 20.989 1.00 91.12 104 ALA A CA 1
ATOM 880 C C . ALA A 1 104 ? -8.320 -0.793 21.179 1.00 91.12 104 ALA A C 1
ATOM 882 O O . ALA A 1 104 ? -8.888 -0.197 22.092 1.00 91.12 104 ALA A O 1
ATOM 883 N N . LEU A 1 105 ? -8.976 -1.605 20.343 1.00 91.62 105 LEU A N 1
ATOM 884 C CA . LEU A 1 105 ? -10.394 -1.942 20.489 1.00 91.62 105 LEU A CA 1
ATOM 885 C C . LEU A 1 105 ? -10.641 -2.928 21.638 1.00 91.62 105 LEU A C 1
ATOM 887 O O . LEU A 1 105 ? -11.592 -2.742 22.389 1.00 91.62 105 LEU A O 1
ATOM 891 N N . SER A 1 106 ? -9.802 -3.957 21.799 1.00 89.75 106 SER A N 1
ATOM 892 C CA . SER A 1 106 ? -9.965 -4.963 22.860 1.00 89.75 106 SER A CA 1
ATOM 893 C C . SER A 1 106 ? -9.686 -4.411 24.254 1.00 89.75 106 SER A C 1
ATOM 895 O O . SER A 1 106 ? -10.317 -4.829 25.216 1.00 89.75 106 SER A O 1
ATOM 897 N N . GLU A 1 107 ? -8.750 -3.470 24.362 1.00 87.81 107 GLU A N 1
ATOM 898 C CA . GLU A 1 107 ? -8.465 -2.747 25.604 1.00 87.81 107 GLU A CA 1
ATOM 899 C C . GLU A 1 107 ? -9.427 -1.569 25.814 1.00 87.81 107 GLU A C 1
ATOM 901 O O . GLU A 1 107 ? -9.280 -0.828 26.784 1.00 87.81 107 GLU A O 1
ATOM 906 N N . GLU A 1 108 ? -10.411 -1.387 24.917 1.00 87.44 108 GLU A N 1
ATOM 907 C CA . GLU A 1 108 ? -11.407 -0.313 24.971 1.00 87.44 108 GLU A CA 1
ATOM 908 C C . GLU A 1 108 ? -10.752 1.071 25.161 1.00 87.44 108 GLU A C 1
ATOM 910 O O . GLU A 1 108 ? -11.198 1.898 25.962 1.00 87.44 108 GLU A O 1
ATOM 915 N N . ILE A 1 109 ? -9.639 1.294 24.457 1.00 87.94 109 ILE A N 1
ATOM 916 C CA . ILE A 1 109 ? -8.929 2.578 24.399 1.00 87.94 109 ILE A CA 1
ATOM 917 C C . ILE A 1 109 ? -9.630 3.508 23.407 1.00 87.94 109 ILE A C 1
ATOM 919 O O . ILE A 1 109 ? -9.665 4.722 23.599 1.00 87.94 109 ILE A O 1
ATOM 923 N N . ILE A 1 110 ? -10.181 2.930 22.339 1.00 89.94 110 ILE A N 1
ATOM 924 C CA . ILE A 1 110 ? -10.891 3.645 21.280 1.00 89.94 110 ILE A CA 1
ATOM 925 C C . ILE A 1 110 ? -12.261 3.032 21.026 1.00 89.94 110 ILE A C 1
ATOM 927 O O . ILE A 1 110 ? -12.471 1.833 21.210 1.00 89.94 110 ILE A O 1
ATOM 931 N N . THR A 1 111 ? -13.180 3.850 20.521 1.00 91.88 111 THR A N 1
ATOM 932 C CA . THR A 1 111 ? -14.455 3.356 19.994 1.00 91.88 111 THR A CA 1
ATOM 933 C C . THR A 1 111 ? -14.286 2.804 18.576 1.00 91.88 111 THR A C 1
ATOM 935 O O . THR A 1 111 ? -13.326 3.120 17.865 1.00 91.88 111 THR A O 1
ATOM 938 N N . PHE A 1 112 ? -15.246 1.997 18.118 1.00 90.38 112 PHE A N 1
ATOM 939 C CA . PHE A 1 112 ? -15.229 1.478 16.746 1.00 90.38 112 PHE A CA 1
ATOM 940 C C . PHE A 1 112 ? -15.343 2.596 15.691 1.00 90.38 112 PHE A C 1
ATOM 942 O O . PHE A 1 112 ? -14.794 2.460 14.599 1.00 90.38 112 PHE A O 1
ATOM 949 N N . GLU A 1 113 ? -15.991 3.721 16.016 1.00 91.19 113 GLU A N 1
ATOM 950 C CA . GLU A 1 113 ? -16.070 4.895 15.137 1.00 91.19 113 GLU A CA 1
ATOM 951 C C . GLU A 1 113 ? -14.702 5.563 14.970 1.00 91.19 113 GLU A C 1
ATOM 953 O O . GLU A 1 113 ? -14.273 5.839 13.850 1.00 91.19 113 GLU A O 1
ATOM 958 N N . GLN A 1 114 ? -13.966 5.738 16.070 1.00 91.56 114 GLN A N 1
ATOM 959 C CA . GLN A 1 114 ? -12.602 6.264 16.028 1.00 91.56 114 GLN A CA 1
ATOM 960 C C . GLN A 1 114 ? -11.664 5.315 15.273 1.00 91.56 114 GLN A C 1
ATOM 962 O O . GLN A 1 114 ? -10.835 5.762 14.475 1.00 91.56 114 GLN A O 1
ATOM 967 N N . ALA A 1 115 ? -11.811 4.002 15.476 1.00 92.69 115 ALA A N 1
ATOM 968 C CA . ALA A 1 115 ? -11.055 2.997 14.734 1.00 92.69 115 ALA A CA 1
ATOM 969 C C . ALA A 1 115 ? -11.340 3.070 13.226 1.00 92.69 115 ALA A C 1
ATOM 971 O O . ALA A 1 115 ? -10.397 3.051 12.430 1.00 92.69 115 ALA A O 1
ATOM 972 N N . ARG A 1 116 ? -12.613 3.229 12.835 1.00 92.94 116 ARG A N 1
ATOM 973 C CA . ARG A 1 116 ? -13.026 3.436 11.441 1.00 92.94 116 ARG A CA 1
ATOM 974 C C . ARG A 1 116 ? -12.329 4.649 10.836 1.00 92.94 116 ARG A C 1
ATOM 976 O O . ARG A 1 116 ? -11.745 4.532 9.761 1.00 92.94 116 ARG A O 1
ATOM 983 N N . ASP A 1 117 ? -12.348 5.792 11.512 1.00 93.19 117 ASP A N 1
ATOM 984 C CA . ASP A 1 117 ? -11.774 7.030 10.974 1.00 93.19 117 ASP A CA 1
ATOM 985 C C . ASP A 1 117 ? -10.247 6.930 10.810 1.00 93.19 117 ASP A C 1
ATOM 987 O O . ASP A 1 117 ? -9.674 7.392 9.816 1.00 93.19 117 ASP A O 1
ATOM 991 N N . ILE A 1 118 ? -9.567 6.264 11.751 1.00 93.44 118 ILE A N 1
ATOM 992 C CA . ILE A 1 118 ? -8.137 5.951 11.635 1.00 93.44 118 ILE A CA 1
ATOM 993 C C . ILE A 1 118 ? -7.888 5.033 10.435 1.00 93.44 118 ILE A C 1
ATOM 995 O O . ILE A 1 118 ? -7.017 5.338 9.616 1.00 93.44 118 ILE A O 1
ATOM 999 N N . ALA A 1 119 ? -8.655 3.948 10.311 1.00 94.25 119 ALA A N 1
ATOM 1000 C CA . ALA A 1 119 ? -8.490 2.966 9.249 1.00 94.25 119 ALA A CA 1
ATOM 1001 C C . ALA A 1 119 ? -8.730 3.567 7.859 1.00 94.25 119 ALA A C 1
ATOM 1003 O O . ALA A 1 119 ? -7.910 3.382 6.956 1.00 94.25 119 ALA A O 1
ATOM 1004 N N . ILE A 1 120 ? -9.802 4.349 7.693 1.00 94.19 120 ILE A N 1
ATOM 1005 C CA . ILE A 1 120 ? -10.129 5.040 6.439 1.00 94.19 120 ILE A CA 1
ATOM 1006 C C . ILE A 1 120 ? -8.968 5.938 6.016 1.00 94.19 120 ILE A C 1
ATOM 1008 O O . ILE A 1 120 ? -8.470 5.805 4.900 1.00 94.19 120 ILE A O 1
ATOM 1012 N N . ARG A 1 121 ? -8.464 6.784 6.918 1.00 95.25 121 ARG A N 1
ATOM 1013 C CA . ARG A 1 121 ? -7.328 7.670 6.631 1.00 95.25 121 ARG A CA 1
ATOM 1014 C C . ARG A 1 121 ? -6.063 6.896 6.238 1.00 95.25 121 ARG A C 1
ATOM 1016 O O . ARG A 1 121 ? -5.328 7.318 5.341 1.00 95.25 121 ARG A O 1
ATOM 1023 N N . CYS A 1 122 ? -5.784 5.770 6.896 1.00 94.12 122 CYS A N 1
ATOM 1024 C CA . CYS A 1 122 ? -4.647 4.906 6.564 1.00 94.12 122 CYS A CA 1
ATOM 1025 C C . CYS A 1 122 ? -4.780 4.291 5.161 1.00 94.12 122 CYS A C 1
ATOM 1027 O O . CYS A 1 122 ? -3.815 4.302 4.383 1.00 94.12 122 CYS A O 1
ATOM 1029 N N . HIS A 1 123 ? -5.970 3.806 4.805 1.00 94.94 123 HIS A N 1
ATOM 1030 C CA . HIS A 1 123 ? -6.242 3.260 3.474 1.00 94.94 123 HIS A CA 1
ATOM 1031 C C . HIS A 1 123 ? -6.237 4.332 2.392 1.00 94.94 123 HIS A C 1
ATOM 1033 O O . HIS A 1 123 ? -5.630 4.114 1.349 1.00 94.94 123 HIS A O 1
ATOM 1039 N N . GLU A 1 124 ? -6.781 5.520 2.646 1.00 95.69 124 GLU A N 1
ATOM 1040 C CA . GLU A 1 124 ? -6.717 6.653 1.716 1.00 95.69 124 GLU A CA 1
ATOM 1041 C C . GLU A 1 124 ? -5.269 7.055 1.420 1.00 95.69 124 GLU A C 1
ATOM 1043 O O . GLU A 1 124 ? -4.889 7.244 0.261 1.00 95.69 124 GLU A O 1
ATOM 1048 N N . ARG A 1 125 ? -4.407 7.112 2.445 1.00 95.81 125 ARG A N 1
ATOM 1049 C CA . ARG A 1 125 ? -2.971 7.361 2.250 1.00 95.81 125 ARG A CA 1
ATOM 1050 C C . ARG A 1 125 ? -2.323 6.276 1.389 1.00 95.81 125 ARG A C 1
ATOM 1052 O O . ARG A 1 125 ? -1.513 6.597 0.513 1.00 95.81 125 ARG A O 1
ATOM 1059 N N . THR A 1 126 ? -2.678 5.015 1.629 1.00 94.88 126 THR A N 1
ATOM 1060 C CA . THR A 1 126 ? -2.179 3.864 0.866 1.00 94.88 126 THR A CA 1
ATOM 1061 C C . THR A 1 126 ? -2.627 3.929 -0.591 1.00 94.88 126 THR A C 1
ATOM 1063 O O . THR A 1 126 ? -1.780 3.850 -1.482 1.00 94.88 126 THR A O 1
ATOM 1066 N N . ILE A 1 127 ? -3.915 4.161 -0.848 1.00 96.19 127 ILE A N 1
ATOM 1067 C CA . ILE A 1 127 ? -4.480 4.311 -2.193 1.00 96.19 127 ILE A CA 1
ATOM 1068 C C . ILE A 1 127 ? -3.791 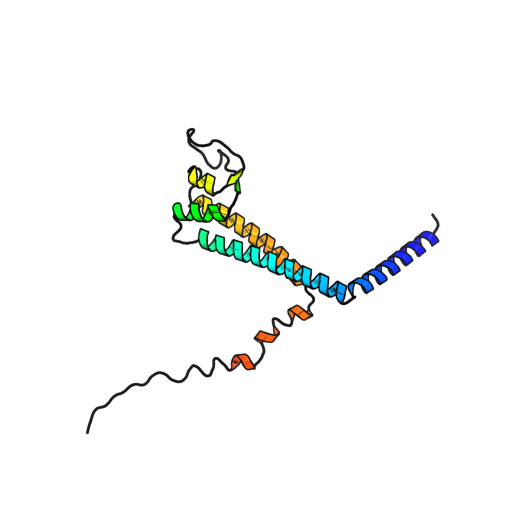5.463 -2.920 1.00 96.19 127 ILE A C 1
ATOM 1070 O O . ILE A 1 127 ? -3.268 5.262 -4.012 1.00 96.19 127 ILE A O 1
ATOM 1074 N N . ASN A 1 128 ? -3.672 6.634 -2.292 1.00 96.94 128 ASN A N 1
ATOM 1075 C CA . ASN A 1 128 ? -3.002 7.790 -2.888 1.00 96.94 128 ASN A CA 1
ATOM 1076 C C . ASN A 1 128 ? -1.536 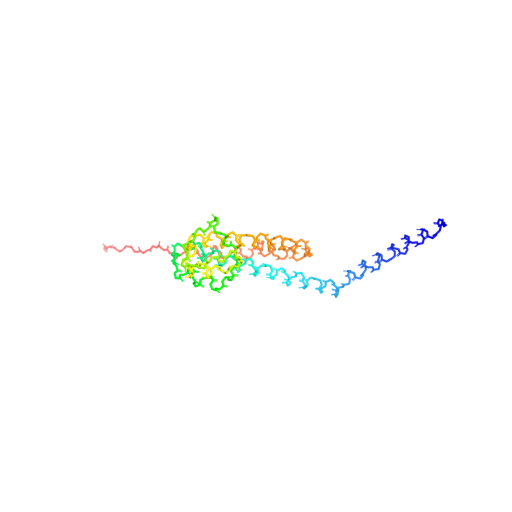7.500 -3.241 1.00 96.94 128 ASN A C 1
ATOM 1078 O O . ASN A 1 128 ? -1.054 7.901 -4.302 1.00 96.94 128 ASN A O 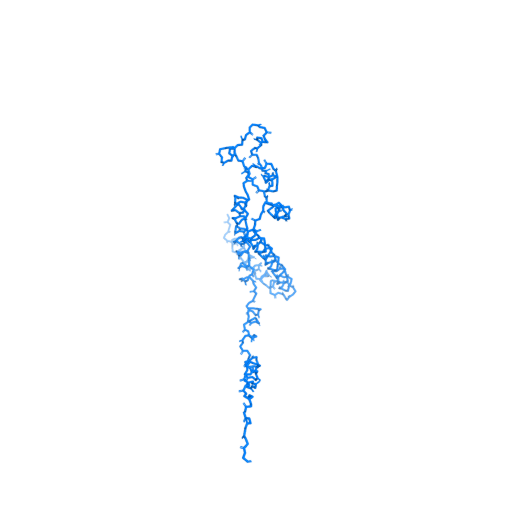1
ATOM 1082 N N . HIS A 1 129 ? -0.806 6.795 -2.374 1.00 96.56 129 HIS A N 1
ATOM 1083 C CA . HIS A 1 129 ? 0.569 6.389 -2.657 1.00 96.56 129 HIS A CA 1
ATOM 1084 C C . HIS A 1 129 ? 0.647 5.410 -3.834 1.00 96.56 129 HIS A C 1
ATOM 1086 O O . HIS A 1 129 ? 1.448 5.609 -4.748 1.00 96.56 129 HIS A O 1
ATOM 1092 N N . GLN A 1 130 ? -0.197 4.380 -3.841 1.00 97.06 130 GLN A N 1
ATOM 1093 C CA . GLN A 1 130 ? -0.211 3.381 -4.906 1.00 97.06 130 GLN A CA 1
ATOM 1094 C C . GLN A 1 130 ? -0.699 3.962 -6.233 1.00 97.06 130 GLN A C 1
ATOM 1096 O O . GLN A 1 130 ? -0.160 3.608 -7.278 1.00 97.06 130 GLN A O 1
ATOM 1101 N N . GLN A 1 131 ? -1.630 4.915 -6.216 1.00 96.81 131 GLN A N 1
ATOM 1102 C CA . GLN A 1 131 ? -2.105 5.594 -7.417 1.00 96.81 131 GLN A CA 1
ATOM 1103 C C . GLN A 1 131 ? -0.987 6.402 -8.086 1.00 96.81 131 GLN A C 1
ATOM 1105 O O . GLN A 1 131 ? -0.862 6.383 -9.312 1.00 96.81 131 GLN A O 1
ATOM 1110 N N . ARG A 1 132 ? -0.107 7.048 -7.303 1.00 97.06 132 ARG A N 1
ATOM 1111 C CA . ARG A 1 132 ? 1.101 7.696 -7.850 1.00 97.06 132 ARG A CA 1
ATOM 1112 C C . ARG A 1 132 ? 1.987 6.693 -8.589 1.00 97.06 132 ARG A C 1
ATOM 1114 O O . ARG A 1 132 ? 2.479 7.000 -9.675 1.00 97.06 132 ARG A O 1
ATOM 1121 N N . TRP A 1 133 ? 2.147 5.486 -8.048 1.00 96.56 133 TRP A N 1
ATOM 1122 C CA . TRP A 1 133 ? 2.903 4.415 -8.699 1.00 96.56 133 TRP A CA 1
ATOM 1123 C C . TRP A 1 133 ? 2.205 3.849 -9.933 1.00 96.56 133 TRP A C 1
ATOM 1125 O O . TRP A 1 133 ? 2.859 3.663 -10.956 1.00 96.56 133 TRP A O 1
ATOM 1135 N N . VAL A 1 134 ? 0.887 3.649 -9.893 1.00 96.06 134 VAL A N 1
ATOM 1136 C CA . VAL A 1 134 ? 0.095 3.258 -11.068 1.00 96.06 134 VAL A CA 1
ATOM 1137 C C . VAL A 1 134 ? 0.312 4.257 -12.201 1.00 96.06 134 VAL A C 1
ATOM 1139 O O . VAL A 1 134 ? 0.689 3.849 -13.300 1.00 96.06 134 VAL A O 1
ATOM 1142 N N . ASN A 1 135 ? 0.179 5.555 -11.922 1.00 94.44 135 ASN A N 1
ATOM 1143 C CA . ASN A 1 135 ? 0.407 6.614 -12.905 1.00 94.44 135 ASN A CA 1
ATOM 1144 C C . ASN A 1 135 ? 1.857 6.589 -13.425 1.00 94.44 135 ASN A C 1
ATOM 1146 O O . ASN A 1 135 ? 2.091 6.660 -14.633 1.00 94.44 135 ASN A O 1
ATOM 1150 N N . HIS A 1 136 ? 2.841 6.410 -12.535 1.00 94.81 136 HIS A N 1
ATOM 1151 C CA . HIS A 1 136 ? 4.252 6.273 -12.905 1.00 94.81 136 HIS A CA 1
ATOM 1152 C C . HIS A 1 136 ? 4.496 5.089 -13.855 1.00 94.81 136 HIS A C 1
ATOM 1154 O O . HIS A 1 136 ? 5.170 5.240 -14.877 1.00 94.81 136 HIS A O 1
ATOM 1160 N N . TYR A 1 137 ? 3.951 3.910 -13.553 1.00 93.88 137 TYR A N 1
ATOM 1161 C CA . TYR A 1 137 ? 4.118 2.729 -14.396 1.00 93.88 137 TYR A CA 1
ATOM 1162 C C . TYR A 1 137 ? 3.375 2.873 -15.718 1.00 93.88 137 TYR A C 1
ATOM 1164 O O . TYR A 1 137 ? 3.951 2.555 -16.755 1.00 93.88 137 TYR A O 1
ATOM 1172 N N . GLN A 1 138 ? 2.153 3.409 -15.715 1.00 91.00 138 GLN A N 1
ATOM 1173 C CA . GLN A 1 138 ? 1.385 3.681 -16.931 1.00 91.00 138 GLN A CA 1
ATOM 1174 C C . GLN A 1 138 ? 2.129 4.626 -17.882 1.00 91.00 138 GLN A C 1
ATOM 1176 O O . GLN A 1 138 ? 2.210 4.328 -19.071 1.00 91.00 138 GLN A O 1
ATOM 1181 N N . ASN A 1 139 ? 2.750 5.692 -17.368 1.00 89.62 139 ASN A N 1
ATOM 1182 C CA . ASN A 1 139 ? 3.562 6.615 -18.170 1.00 89.62 139 ASN A CA 1
ATOM 1183 C C . ASN A 1 139 ? 4.832 5.960 -18.737 1.00 89.62 139 ASN A C 1
ATOM 1185 O O . ASN A 1 139 ? 5.354 6.388 -19.762 1.00 89.62 139 ASN A O 1
ATOM 1189 N N . ARG A 1 140 ? 5.346 4.915 -18.077 1.00 87.88 140 ARG A N 1
ATOM 1190 C CA . ARG A 1 140 ? 6.537 4.167 -18.513 1.00 87.88 140 ARG A CA 1
ATOM 1191 C C . ARG A 1 140 ? 6.223 2.973 -19.408 1.00 87.88 140 ARG A C 1
ATOM 1193 O O . ARG A 1 140 ? 7.163 2.380 -19.947 1.00 87.88 140 ARG A O 1
ATOM 1200 N N . ARG A 1 141 ? 4.950 2.599 -19.560 1.00 80.75 141 ARG A N 1
ATOM 1201 C CA . ARG A 1 141 ? 4.538 1.591 -20.540 1.00 80.75 141 ARG A CA 1
ATOM 1202 C C . ARG A 1 141 ? 4.622 2.213 -21.940 1.00 80.75 141 ARG A C 1
ATOM 1204 O O . ARG A 1 141 ? 4.135 3.324 -22.135 1.00 80.75 141 ARG A O 1
ATOM 1211 N N . PRO A 1 142 ? 5.236 1.534 -22.920 1.00 70.38 142 PRO A N 1
ATOM 1212 C CA . PRO A 1 142 ? 5.295 2.042 -24.286 1.00 70.38 142 PRO A CA 1
ATOM 1213 C C . PRO A 1 142 ? 3.885 2.195 -24.887 1.00 70.38 142 PRO A C 1
ATOM 1215 O O . PRO A 1 142 ? 3.000 1.367 -24.656 1.00 70.38 142 PRO A O 1
ATOM 1218 N N . THR A 1 143 ? 3.681 3.254 -25.674 1.00 59.41 143 THR A N 1
ATOM 1219 C CA . THR A 1 143 ? 2.399 3.694 -26.265 1.00 59.41 143 THR A CA 1
ATOM 1220 C C . THR A 1 143 ? 1.666 2.613 -27.065 1.00 59.41 143 THR A C 1
ATOM 1222 O O . THR A 1 143 ? 0.436 2.580 -27.046 1.00 59.41 143 THR A O 1
ATOM 1225 N N . ASN A 1 144 ? 2.385 1.668 -27.674 1.00 54.09 144 ASN A N 1
ATOM 1226 C CA . ASN A 1 144 ? 1.797 0.577 -28.464 1.00 54.09 144 ASN A CA 1
ATOM 1227 C C . ASN A 1 144 ? 0.908 -0.363 -27.617 1.00 54.09 144 ASN A C 1
ATOM 1229 O O . ASN A 1 144 ? -0.021 -0.964 -28.144 1.00 54.09 144 ASN A O 1
ATOM 1233 N N . ALA A 1 145 ? 1.113 -0.424 -26.293 1.00 44.59 145 ALA A N 1
ATOM 1234 C CA . ALA A 1 145 ? 0.239 -1.143 -25.356 1.00 44.59 145 ALA A CA 1
ATOM 1235 C C . ALA A 1 145 ? -0.905 -0.274 -24.785 1.00 44.59 145 ALA A C 1
ATOM 1237 O O . ALA A 1 145 ? -1.870 -0.802 -24.234 1.00 44.59 145 ALA A O 1
ATOM 1238 N N . ARG A 1 146 ? -0.823 1.060 -24.913 1.00 42.84 146 ARG A N 1
ATOM 1239 C CA . ARG A 1 146 ? -1.896 2.004 -24.537 1.00 42.84 146 ARG A CA 1
ATOM 1240 C C . ARG A 1 146 ? -3.016 2.026 -25.585 1.00 42.84 146 ARG A C 1
ATOM 1242 O O . ARG A 1 146 ? -4.164 2.276 -25.232 1.00 42.84 146 ARG A O 1
ATOM 1249 N N . CYS A 1 147 ? -2.682 1.736 -26.847 1.00 38.75 147 CYS A N 1
ATOM 1250 C CA . CYS A 1 147 ? -3.628 1.687 -27.965 1.00 38.75 147 CYS A CA 1
ATOM 1251 C C . CYS A 1 147 ? -4.555 0.454 -27.902 1.00 38.75 147 CYS A C 1
ATOM 1253 O O . CYS A 1 147 ? -5.755 0.581 -28.122 1.00 38.75 147 CYS A O 1
ATOM 1255 N N . SER A 1 148 ? -4.040 -0.707 -27.473 1.00 38.47 148 SER A N 1
ATOM 1256 C CA . SER A 1 148 ? -4.794 -1.975 -27.455 1.00 38.47 148 SER A CA 1
ATOM 1257 C C . SER A 1 148 ? -6.019 -1.992 -26.520 1.00 38.47 148 SER A C 1
ATOM 1259 O O . SER A 1 148 ? -7.001 -2.660 -26.831 1.00 38.47 148 SER A O 1
ATOM 1261 N N . MET A 1 149 ? -6.019 -1.234 -25.413 1.00 39.06 149 MET A N 1
ATOM 1262 C CA . MET A 1 149 ? -7.191 -1.163 -24.520 1.00 39.06 149 MET A CA 1
ATOM 1263 C C . MET A 1 149 ? -8.264 -0.162 -24.973 1.00 39.06 149 MET A C 1
ATOM 1265 O O . MET A 1 149 ? -9.394 -0.241 -24.502 1.00 39.06 149 MET A O 1
ATOM 1269 N N . LYS A 1 150 ? -7.952 0.767 -25.888 1.00 39.09 150 LYS A N 1
ATOM 1270 C CA . LYS A 1 150 ? -8.950 1.695 -26.451 1.00 39.09 150 LYS A CA 1
ATOM 1271 C C . LYS A 1 150 ? -9.573 1.183 -27.751 1.00 39.09 150 LYS A C 1
ATOM 1273 O O . LYS A 1 150 ? -10.693 1.566 -28.066 1.00 39.09 150 LYS A O 1
ATOM 1278 N N . THR A 1 151 ? -8.898 0.293 -28.475 1.00 32.12 151 THR A N 1
ATOM 1279 C CA . THR A 1 151 ? -9.407 -0.274 -29.734 1.00 32.12 151 THR A CA 1
ATOM 1280 C C . THR A 1 151 ? -10.534 -1.292 -29.548 1.00 32.12 151 THR A C 1
ATOM 1282 O O . THR A 1 151 ? -11.350 -1.440 -30.449 1.00 32.12 151 THR A O 1
ATOM 1285 N N . VAL A 1 152 ? -10.662 -1.939 -28.381 1.00 41.38 152 VAL A N 1
ATOM 1286 C CA . VAL A 1 152 ? -11.788 -2.865 -28.117 1.00 41.38 152 VAL A CA 1
ATOM 1287 C C . VAL A 1 152 ? -13.115 -2.113 -27.923 1.00 41.38 152 VAL A C 1
ATOM 1289 O O . VAL A 1 152 ? -14.167 -2.608 -28.311 1.00 41.38 152 VAL A O 1
ATOM 1292 N N . ALA A 1 153 ? -13.082 -0.880 -27.408 1.00 41.75 153 ALA A N 1
ATOM 1293 C CA . ALA A 1 153 ? -14.284 -0.078 -27.156 1.00 41.75 153 ALA A CA 1
ATOM 1294 C C . ALA A 1 153 ? -14.866 0.613 -28.410 1.00 41.75 153 ALA A C 1
ATOM 1296 O O . ALA A 1 153 ? -15.919 1.243 -28.328 1.00 41.75 153 ALA A O 1
ATOM 1297 N N . LEU A 1 154 ? -14.193 0.518 -29.563 1.00 46.09 154 LEU A N 1
ATOM 1298 C CA . LEU A 1 154 ? -14.598 1.185 -30.808 1.00 46.09 154 LEU A CA 1
ATOM 1299 C C . LEU A 1 154 ? -14.788 0.224 -31.991 1.00 46.09 154 LEU A C 1
ATOM 1301 O O . LEU A 1 154 ? -15.049 0.693 -33.096 1.00 46.09 154 LEU A O 1
ATOM 1305 N N . SER A 1 155 ? -14.712 -1.098 -31.782 1.00 42.00 155 SER A N 1
ATOM 1306 C CA . SER A 1 155 ? -15.063 -2.050 -32.842 1.00 42.00 155 SER A CA 1
ATOM 1307 C C . SER A 1 155 ? -16.583 -2.018 -33.096 1.00 42.00 155 SER A C 1
ATOM 1309 O O . SER A 1 155 ? -17.354 -2.241 -32.154 1.00 42.00 155 SER A O 1
ATOM 1311 N N . PRO A 1 156 ? -17.048 -1.755 -34.335 1.00 51.84 156 PRO A N 1
ATOM 1312 C CA . PRO A 1 156 ? -18.474 -1.707 -34.679 1.00 51.84 156 PRO A CA 1
ATOM 1313 C C . PRO A 1 156 ? -19.236 -3.004 -34.370 1.00 51.84 156 PRO A C 1
ATOM 1315 O O . PRO A 1 156 ? -20.452 -2.971 -34.182 1.00 51.84 156 PRO A O 1
ATOM 1318 N N . GLU A 1 157 ? -18.535 -4.135 -34.264 1.00 50.50 157 GLU A N 1
ATOM 1319 C CA . GLU A 1 157 ? -19.147 -5.450 -34.054 1.00 50.50 157 GLU A CA 1
ATOM 1320 C C . GLU A 1 157 ? -19.798 -5.614 -32.671 1.00 50.50 157 GLU A C 1
ATOM 1322 O O . GLU A 1 157 ? -20.822 -6.285 -32.546 1.00 50.50 157 GLU A O 1
ATOM 1327 N N . HIS A 1 158 ? -19.317 -4.916 -31.636 1.00 48.62 158 HIS A N 1
ATOM 1328 C CA . HIS A 1 158 ? -19.910 -4.996 -30.293 1.00 48.62 158 HIS A CA 1
ATOM 1329 C C . HIS A 1 158 ? -21.126 -4.079 -30.086 1.00 48.62 158 HIS A C 1
ATOM 1331 O O . HIS A 1 158 ? -21.810 -4.187 -29.069 1.00 48.62 158 HIS A O 1
ATOM 1337 N N . ARG A 1 159 ? -21.454 -3.203 -31.048 1.00 43.88 159 ARG A N 1
ATOM 1338 C CA . ARG A 1 159 ? -22.644 -2.334 -30.969 1.00 43.88 159 ARG A CA 1
ATOM 1339 C C . ARG A 1 159 ? -23.931 -3.045 -31.426 1.00 43.88 159 ARG A C 1
ATOM 1341 O O . ARG A 1 159 ? -25.022 -2.557 -31.141 1.00 43.88 159 ARG A O 1
ATOM 1348 N N . ASN A 1 160 ? -23.821 -4.208 -32.076 1.00 46.38 160 ASN A N 1
ATOM 1349 C CA . ASN A 1 160 ? -24.958 -4.942 -32.649 1.00 46.38 160 ASN A CA 1
ATOM 1350 C C . ASN A 1 160 ? -25.549 -6.050 -31.757 1.00 46.38 160 ASN A C 1
ATOM 1352 O O . ASN A 1 160 ? -26.566 -6.632 -32.126 1.00 46.38 160 ASN A O 1
ATOM 1356 N N . LEU A 1 161 ? -24.994 -6.305 -30.567 1.00 46.59 161 LEU A N 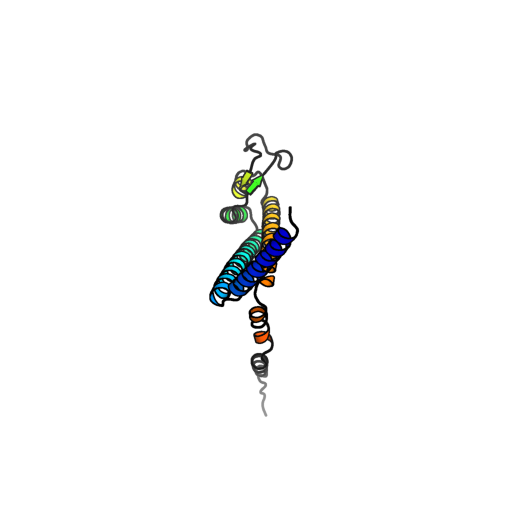1
ATOM 1357 C CA . LEU A 1 161 ? -25.564 -7.284 -29.625 1.00 46.59 161 LEU A CA 1
ATOM 1358 C C . LEU A 1 161 ? -26.687 -6.705 -28.741 1.00 46.59 161 LEU A C 1
ATOM 1360 O O . LEU A 1 161 ? -27.598 -7.434 -28.370 1.00 46.59 161 LEU A O 1
ATOM 1364 N N . ASN A 1 162 ? -26.711 -5.389 -28.497 1.00 42.94 162 ASN A N 1
ATOM 1365 C CA . ASN A 1 162 ? -27.731 -4.739 -27.653 1.00 42.94 162 ASN A CA 1
ATOM 1366 C C . ASN A 1 162 ? -28.957 -4.194 -28.409 1.00 42.94 162 ASN A C 1
ATOM 1368 O O . ASN A 1 162 ? -29.806 -3.550 -27.800 1.00 42.94 162 ASN A O 1
ATOM 1372 N N . ARG A 1 163 ? -29.081 -4.434 -29.724 1.00 43.28 163 ARG A N 1
ATOM 1373 C CA . ARG A 1 163 ? -30.255 -4.003 -30.514 1.00 43.28 163 ARG A CA 1
ATOM 1374 C C . ARG A 1 163 ? -31.188 -5.155 -30.921 1.00 43.28 163 ARG A C 1
ATOM 1376 O O . ARG A 1 163 ? -32.253 -4.894 -31.461 1.00 43.28 163 ARG A O 1
ATOM 1383 N N . ARG A 1 164 ? -30.821 -6.414 -30.642 1.00 42.16 164 ARG A N 1
ATOM 1384 C CA . ARG A 1 164 ? -31.647 -7.608 -30.932 1.00 42.16 164 ARG A CA 1
ATOM 1385 C C . ARG A 1 164 ? -32.378 -8.196 -29.715 1.00 42.16 164 ARG A C 1
ATOM 1387 O O . ARG A 1 164 ? -33.099 -9.167 -29.874 1.00 42.16 164 ARG A O 1
ATOM 1394 N N . ALA A 1 165 ? -32.238 -7.606 -28.527 1.00 44.81 165 ALA A N 1
ATOM 1395 C CA . ALA A 1 165 ? -32.867 -8.089 -27.288 1.00 44.81 165 ALA A CA 1
ATOM 1396 C C . ALA A 1 165 ? -33.937 -7.119 -26.743 1.00 44.81 165 ALA A C 1
ATOM 1398 O O . ALA A 1 165 ? -34.045 -6.914 -25.539 1.00 44.81 165 ALA A O 1
ATOM 1399 N N . GLY A 1 166 ? -34.694 -6.466 -27.631 1.00 43.44 166 GLY A N 1
ATOM 1400 C CA . GLY A 1 166 ? -35.665 -5.434 -27.257 1.00 43.44 166 GLY A CA 1
ATOM 1401 C C . GLY A 1 166 ? -36.824 -5.318 -28.239 1.00 43.44 166 GLY A C 1
ATOM 1402 O O . GLY A 1 166 ? -37.129 -4.223 -28.696 1.00 43.44 166 GLY A O 1
ATOM 1403 N N . THR A 1 167 ? -37.415 -6.442 -28.639 1.00 46.84 167 THR A N 1
ATOM 1404 C CA . THR A 1 167 ? -38.694 -6.487 -29.369 1.00 46.84 167 THR A CA 1
ATOM 1405 C C . THR A 1 167 ? -39.235 -7.909 -29.303 1.00 46.84 167 THR A C 1
ATOM 1407 O O . THR A 1 167 ? -39.108 -8.646 -30.260 1.00 46.84 167 THR A O 1
ATOM 1410 N N . GLU A 1 168 ? -39.750 -8.318 -28.140 1.00 46.88 168 GLU A N 1
ATOM 1411 C CA . GLU A 1 168 ? -40.728 -9.414 -27.996 1.00 46.88 168 GLU A CA 1
ATOM 1412 C C . GLU A 1 168 ? -41.086 -9.579 -26.512 1.00 46.88 168 GLU A C 1
ATOM 1414 O O . GLU A 1 168 ? -40.542 -10.406 -25.790 1.00 46.88 168 GLU A O 1
ATOM 1419 N N . SER A 1 169 ? -41.981 -8.723 -26.018 1.00 41.69 169 SER A N 1
ATOM 1420 C CA . SER A 1 169 ? -42.800 -9.023 -24.840 1.00 41.69 169 SER A CA 1
ATOM 1421 C C . SER A 1 169 ? -43.942 -8.016 -24.753 1.00 41.69 169 SER A C 1
ATOM 1423 O O . SER A 1 169 ? -43.709 -6.822 -24.573 1.00 41.69 169 SER A O 1
ATOM 1425 N N . GLY A 1 170 ? -45.175 -8.511 -24.880 1.00 40.25 170 GLY A N 1
ATOM 1426 C CA . GLY A 1 170 ? -46.355 -7.823 -24.363 1.00 40.25 170 GLY A CA 1
ATOM 1427 C C . GLY A 1 170 ? -47.455 -7.508 -25.373 1.00 40.25 170 GLY A C 1
ATOM 1428 O O . GLY A 1 170 ? -47.648 -6.349 -25.727 1.00 40.25 170 GLY A O 1
ATOM 1429 N N . ARG A 1 171 ? -48.280 -8.505 -25.717 1.00 36.28 171 ARG A N 1
ATOM 1430 C CA . ARG A 1 171 ? -49.744 -8.327 -25.685 1.00 36.28 171 ARG A CA 1
ATOM 1431 C C . ARG A 1 171 ? -50.460 -9.670 -25.594 1.00 36.28 171 ARG A C 1
ATOM 1433 O O . ARG A 1 171 ? -50.601 -10.396 -26.571 1.00 36.28 171 ARG A O 1
ATOM 1440 N N . MET A 1 172 ? -50.898 -9.975 -24.379 1.00 38.94 172 MET A N 1
ATOM 1441 C CA . MET A 1 172 ? -51.844 -11.036 -24.074 1.00 38.94 172 MET A CA 1
ATOM 1442 C C . MET A 1 172 ? -53.278 -10.484 -24.156 1.00 38.94 172 MET A C 1
ATOM 1444 O O . MET A 1 172 ? -53.578 -9.480 -23.521 1.00 38.94 172 MET A O 1
ATOM 1448 N N . VAL A 1 173 ? -54.086 -11.189 -24.957 1.00 47.53 173 VAL A N 1
ATOM 1449 C CA . VAL A 1 173 ? -55.521 -11.536 -24.850 1.00 47.53 173 VAL A CA 1
ATOM 1450 C C . VAL A 1 173 ? -56.571 -10.434 -24.631 1.00 47.53 173 VAL A C 1
ATOM 1452 O O . VAL A 1 173 ? -56.507 -9.682 -23.673 1.00 47.53 173 VAL A O 1
ATOM 1455 N N . ASN A 1 174 ? -57.635 -10.469 -25.446 1.00 39.66 174 ASN A N 1
ATOM 1456 C CA . ASN A 1 174 ? -59.018 -10.486 -24.949 1.00 39.66 174 ASN A CA 1
ATOM 1457 C C . ASN A 1 174 ? -59.924 -11.222 -25.952 1.00 39.66 174 ASN A C 1
ATOM 1459 O O . ASN A 1 174 ? -60.035 -10.829 -27.109 1.00 39.66 174 ASN A O 1
ATOM 1463 N N . HIS A 1 175 ? -60.535 -12.314 -25.490 1.00 43.34 175 HIS A N 1
ATOM 1464 C CA . HIS A 1 175 ? -61.685 -12.974 -26.111 1.00 43.34 175 HIS A CA 1
ATOM 1465 C C . HIS A 1 175 ? -62.975 -12.336 -25.583 1.00 43.34 175 HIS A C 1
ATOM 1467 O O . HIS A 1 175 ? -63.072 -12.094 -24.379 1.00 43.34 175 HIS A O 1
ATOM 1473 N N . SER A 1 176 ? -63.982 -12.166 -26.444 1.00 38.19 176 SER A N 1
ATOM 1474 C CA . SER A 1 176 ? -65.398 -12.431 -26.128 1.00 38.19 176 SER A CA 1
ATOM 1475 C C . SER A 1 176 ? -66.259 -12.445 -27.403 1.00 38.19 176 SER A C 1
ATOM 1477 O O . SER A 1 176 ? -65.831 -11.886 -28.412 1.00 38.19 176 SER A O 1
ATOM 1479 N N . PRO A 1 177 ? -67.410 -13.144 -27.381 1.00 56.50 177 PRO A N 1
ATOM 1480 C CA . PRO A 1 177 ? -67.916 -13.899 -28.523 1.00 56.50 177 PRO A CA 1
ATOM 1481 C C . PRO A 1 177 ? -69.107 -13.234 -29.227 1.00 56.50 177 PRO A C 1
ATOM 1483 O O . PRO A 1 177 ? -69.830 -12.436 -28.628 1.00 56.50 177 PRO A O 1
ATOM 1486 N N . GLY A 1 178 ? -69.326 -13.637 -30.478 1.00 42.59 178 GLY A N 1
ATOM 1487 C CA . GLY A 1 178 ? -70.572 -13.502 -31.231 1.00 42.59 178 GLY A CA 1
ATOM 1488 C C . GLY A 1 178 ? -70.873 -14.817 -31.931 1.00 42.59 178 GLY A C 1
ATOM 1489 O O . GLY A 1 178 ? -69.887 -15.507 -32.284 1.00 42.59 178 GLY A O 1
#

pLDDT: mean 80.64, std 19.93, range [32.12, 97.44]

Radius of gyration: 30.14 Å; chains: 1; bounding box: 116×35×70 Å

Sequence (178 aa):
MMLFERAEYWEQRAQASLRHAKYKERPDVRYRRIKKIEAELRKSQKHIARSEKYMTMWRAQTLDLKMALLVSNYDHIHACFTLDKYPRPAEKSQYEGSMSLHSALSEEIITFEQARDIAIRCHERTINHQQRWVNHYQNRRPTNARCSMKTVALSPEHRNLNRRAGTESGRMVNHSPG

Secondary structure (DSSP, 8-state):
--HHHHHHHHHHHHHHHHHHHHHHHSHHHHHHHHHHHHHHHHHHHHHHHHHHHHHHHHT-TT--HHHHHHHHHHH--EEE--TTTS---TTS----SEEEHHHHHHTTSS-HHHHHHHHHHHHHHHHHHHHHHHHHHHHHS-THHHHHHHHGGG-GGGGSSTTSSSS-----------